Protein AF-A0A7C5LMY8-F1 (afdb_monomer_lite)

Sequence (89 aa):
LARKLAEWPRIVEIAARNHEPHRVAFYLYELAGEFHALWNKGNDNPALRFVQEGDPEASAAKIALPAAVAVVISAGLGILGVTPAEEMR

Radius of gyration: 14.81 Å; chains: 1; bounding box: 29×21×45 Å

Secondary structure (DSSP, 8-state):
-HHHHHTHHHHHHHHHHHT-THHHHHHHHHHHHHHHHHHHHHHH-GGG-SS-TT-HHHHHHHHHHHHHHHHHHHHHHHHTT-PPPS---

Foldseek 3Di:
DVVLLVCLVVQVVVCVVVVNLVSLVVSLVVLVVVVVVLCVVCVVPVLSHCDDVPDVPSNVVSVVVVVSNVVSNQVSCVVVVHHDDPDDD

pLDDT: mean 96.8, std 3.84, range [67.12, 98.81]

Structure (mmCIF, N/CA/C/O backbone):
data_AF-A0A7C5LMY8-F1
#
_entry.id   AF-A0A7C5LMY8-F1
#
loop_
_atom_site.group_PDB
_atom_site.id
_atom_site.type_symbol
_atom_site.label_atom_id
_atom_site.label_alt_id
_atom_site.label_comp_id
_atom_site.label_asym_id
_atom_site.label_entity_id
_atom_site.label_seq_id
_atom_site.pdbx_PDB_ins_code
_atom_site.Cartn_x
_atom_site.Cartn_y
_atom_site.Cartn_z
_atom_site.occupancy
_atom_site.B_iso_or_equiv
_atom_site.auth_seq_id
_atom_site.auth_comp_id
_atom_site.auth_asym_id
_atom_site.auth_atom_id
_atom_site.pdbx_PDB_model_num
ATOM 1 N N . LEU A 1 1 ? -9.432 4.544 -1.582 1.00 95.94 1 LEU A N 1
ATOM 2 C CA . LEU A 1 1 ? -8.618 3.370 -1.203 1.00 95.94 1 LEU A CA 1
ATOM 3 C C . LEU A 1 1 ? -9.022 2.059 -1.884 1.00 95.94 1 LEU A C 1
ATOM 5 O O . LEU A 1 1 ? -8.283 1.643 -2.758 1.00 95.94 1 LEU A O 1
ATOM 9 N N . ALA A 1 2 ? -10.158 1.410 -1.579 1.00 97.19 2 ALA A N 1
ATOM 10 C CA . ALA A 1 2 ? -10.510 0.128 -2.232 1.00 97.19 2 ALA A CA 1
ATOM 11 C C . ALA A 1 2 ? -10.597 0.230 -3.771 1.00 97.19 2 ALA A C 1
ATOM 13 O O . ALA A 1 2 ? -10.080 -0.618 -4.489 1.00 97.19 2 ALA A O 1
ATOM 14 N N . ARG A 1 3 ? -11.176 1.328 -4.277 1.00 97.94 3 ARG A N 1
ATOM 15 C CA . ARG A 1 3 ? -11.175 1.654 -5.711 1.00 97.94 3 ARG A CA 1
ATOM 16 C C . ARG A 1 3 ? -9.758 1.810 -6.270 1.00 97.94 3 ARG A C 1
ATOM 18 O O . ARG A 1 3 ? -9.470 1.229 -7.303 1.00 97.94 3 ARG A O 1
ATOM 25 N N . LYS A 1 4 ? -8.891 2.539 -5.556 1.00 98.19 4 LYS A N 1
ATOM 26 C CA . LYS A 1 4 ? -7.493 2.759 -5.940 1.00 98.19 4 LYS A CA 1
ATOM 27 C C . LYS A 1 4 ? -6.759 1.428 -6.080 1.00 98.19 4 LYS A C 1
ATOM 29 O O . LYS A 1 4 ? -6.201 1.162 -7.130 1.00 98.19 4 LYS A O 1
ATOM 34 N N . LEU A 1 5 ? -6.878 0.546 -5.082 1.00 98.50 5 LEU A N 1
ATOM 35 C CA . LEU A 1 5 ? -6.302 -0.805 -5.107 1.00 98.50 5 LEU A CA 1
ATOM 36 C C . LEU A 1 5 ? -6.725 -1.622 -6.335 1.00 98.50 5 LEU A C 1
ATOM 38 O O . LEU A 1 5 ? -5.904 -2.345 -6.893 1.00 98.50 5 LEU A O 1
ATOM 42 N N . ALA A 1 6 ? -7.978 -1.492 -6.778 1.00 98.38 6 ALA A N 1
ATOM 43 C CA . ALA A 1 6 ? -8.471 -2.198 -7.959 1.00 98.38 6 ALA A CA 1
ATOM 44 C C . ALA A 1 6 ? -7.811 -1.729 -9.273 1.00 98.38 6 ALA A C 1
ATOM 46 O O . ALA A 1 6 ? -7.845 -2.457 -10.262 1.00 98.38 6 ALA A O 1
ATOM 47 N N . GLU A 1 7 ? -7.177 -0.552 -9.296 1.00 98.31 7 GLU A N 1
ATOM 48 C CA . GLU A 1 7 ? -6.425 -0.049 -10.453 1.00 98.31 7 GLU A CA 1
ATOM 49 C C . GLU A 1 7 ? -5.065 -0.750 -10.613 1.00 98.31 7 GLU A C 1
ATOM 51 O O . GLU A 1 7 ? -4.513 -0.761 -11.715 1.00 98.31 7 GLU A O 1
ATOM 56 N N . TRP A 1 8 ? -4.526 -1.364 -9.549 1.00 98.62 8 TRP A N 1
ATOM 57 C CA . TRP A 1 8 ? -3.161 -1.903 -9.524 1.00 98.62 8 TRP A CA 1
ATOM 58 C C . TRP A 1 8 ? -2.816 -2.830 -10.704 1.00 98.62 8 TRP A C 1
ATOM 60 O O . TRP A 1 8 ? -1.815 -2.563 -11.375 1.00 98.62 8 TRP A O 1
ATOM 70 N N . PRO A 1 9 ? -3.624 -3.858 -11.048 1.00 98.44 9 PRO A N 1
ATOM 71 C CA . PRO A 1 9 ? -3.280 -4.762 -12.148 1.00 98.44 9 PRO A CA 1
ATOM 72 C C . PRO A 1 9 ? -3.137 -4.034 -13.491 1.00 98.44 9 PRO A C 1
ATOM 74 O O . PRO A 1 9 ? -2.226 -4.318 -14.268 1.00 98.44 9 PRO A O 1
ATOM 77 N N . ARG A 1 10 ? -4.007 -3.046 -13.740 1.00 98.44 10 ARG A N 1
ATOM 78 C CA . ARG A 1 10 ? -3.994 -2.220 -14.953 1.00 98.44 10 ARG A CA 1
ATOM 79 C C . ARG A 1 10 ? -2.733 -1.357 -15.021 1.00 98.44 10 ARG A C 1
ATOM 81 O O . ARG A 1 10 ? -2.140 -1.232 -16.090 1.00 98.44 10 ARG A O 1
ATOM 88 N N . ILE A 1 11 ? -2.321 -0.763 -13.899 1.00 98.56 11 ILE A N 1
ATOM 89 C CA . ILE A 1 11 ? -1.110 0.067 -13.835 1.00 98.56 11 ILE A CA 1
ATOM 90 C C . ILE A 1 11 ? 0.135 -0.762 -14.150 1.00 98.56 11 ILE A C 1
ATOM 92 O O . ILE A 1 11 ? 0.954 -0.323 -14.958 1.00 98.56 11 ILE A O 1
ATOM 96 N N . VAL A 1 12 ? 0.254 -1.964 -13.578 1.00 98.50 12 VAL A N 1
ATOM 97 C CA . VAL A 1 12 ? 1.376 -2.877 -13.860 1.00 98.50 12 VAL A CA 1
ATOM 98 C C . VAL A 1 12 ? 1.412 -3.259 -15.339 1.00 98.50 12 VAL A C 1
ATOM 100 O O . VAL A 1 12 ? 2.465 -3.176 -15.968 1.00 98.50 12 VAL A O 1
ATOM 103 N N . GLU A 1 13 ? 0.264 -3.619 -15.917 1.00 98.62 13 GLU A N 1
ATOM 104 C CA . GLU A 1 13 ? 0.145 -3.982 -17.333 1.00 98.62 13 GLU A CA 1
ATOM 105 C C . GLU A 1 13 ? 0.609 -2.846 -18.261 1.00 98.62 13 GLU A C 1
ATOM 107 O O . GLU A 1 13 ? 1.385 -3.080 -19.189 1.00 98.62 13 GLU A O 1
ATOM 112 N N . ILE A 1 14 ? 0.160 -1.612 -18.010 1.00 98.44 14 ILE A N 1
ATOM 113 C CA . ILE A 1 14 ? 0.527 -0.441 -18.819 1.00 98.44 14 ILE A CA 1
ATOM 114 C C . ILE A 1 14 ? 2.015 -0.111 -18.655 1.00 98.44 14 ILE A C 1
ATOM 116 O O . ILE A 1 14 ? 2.702 0.105 -19.653 1.00 98.44 14 ILE A O 1
ATOM 120 N N . ALA A 1 15 ? 2.523 -0.101 -17.418 1.00 98.50 15 ALA A N 1
ATOM 121 C CA . ALA A 1 15 ? 3.929 0.180 -17.137 1.00 98.50 15 ALA A CA 1
ATOM 122 C C . ALA A 1 15 ? 4.856 -0.822 -17.840 1.00 98.50 15 ALA A C 1
ATOM 124 O O . ALA A 1 15 ? 5.850 -0.421 -18.443 1.00 98.50 15 ALA A O 1
ATOM 125 N N . ALA A 1 16 ? 4.504 -2.111 -17.814 1.00 98.25 16 ALA A N 1
ATOM 126 C CA . ALA A 1 16 ? 5.269 -3.160 -18.475 1.00 98.25 16 ALA A CA 1
ATOM 127 C C . ALA A 1 16 ? 5.224 -3.035 -20.005 1.00 98.25 16 ALA A C 1
ATOM 129 O O . ALA A 1 16 ? 6.272 -3.060 -20.644 1.00 98.25 16 ALA A O 1
ATOM 130 N N . ARG A 1 17 ? 4.032 -2.861 -20.598 1.00 98.56 17 ARG A N 1
ATOM 131 C CA . ARG A 1 17 ? 3.866 -2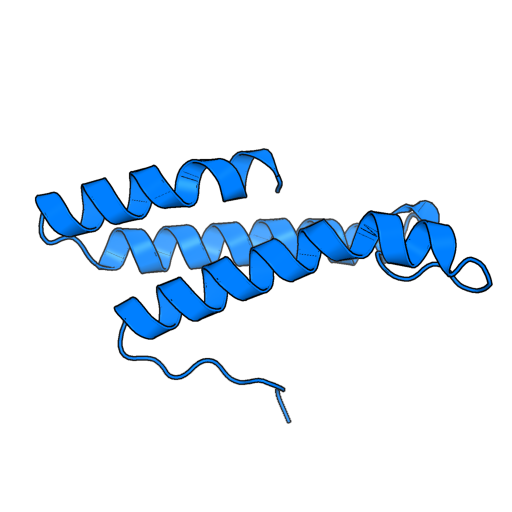.768 -22.063 1.00 98.56 17 ARG A CA 1
ATOM 132 C C . ARG A 1 17 ? 4.586 -1.579 -22.682 1.00 98.56 17 ARG A C 1
ATOM 134 O O . ARG A 1 17 ? 5.082 -1.691 -23.797 1.00 98.56 17 ARG A O 1
ATOM 141 N N . ASN A 1 18 ? 4.621 -0.456 -21.973 1.00 98.50 18 ASN A N 1
ATOM 142 C CA . ASN A 1 18 ? 5.216 0.775 -22.480 1.00 98.50 18 ASN A CA 1
ATOM 143 C C . ASN A 1 18 ? 6.669 0.973 -22.032 1.00 98.50 18 ASN A C 1
ATOM 145 O O . ASN A 1 18 ? 7.288 1.949 -22.439 1.00 98.50 18 ASN A O 1
ATOM 149 N N . HIS A 1 19 ? 7.213 0.082 -21.196 1.00 97.75 19 HIS A N 1
ATOM 150 C CA . HIS A 1 19 ? 8.525 0.253 -20.562 1.00 97.75 19 HIS A CA 1
ATOM 151 C C . HIS A 1 19 ? 8.620 1.538 -19.714 1.00 97.75 19 HIS A C 1
ATOM 153 O O . HIS A 1 19 ? 9.618 2.255 -19.725 1.00 97.75 19 HIS A O 1
ATOM 159 N N . GLU A 1 20 ? 7.568 1.821 -18.943 1.00 98.31 20 GLU A N 1
ATOM 160 C CA . GLU A 1 20 ? 7.391 3.047 -18.156 1.00 98.31 20 GLU A CA 1
ATOM 161 C C . GLU A 1 20 ? 7.325 2.742 -16.640 1.00 98.31 20 GLU A C 1
ATOM 163 O O . GLU A 1 20 ? 6.272 2.913 -16.016 1.00 98.31 20 GLU A O 1
ATOM 168 N N . PRO A 1 21 ? 8.429 2.303 -15.993 1.00 96.81 21 PRO A N 1
ATOM 169 C CA . PRO A 1 21 ? 8.429 1.900 -14.578 1.00 96.81 21 PRO A CA 1
ATOM 170 C C . PRO A 1 21 ? 8.053 3.038 -13.616 1.00 96.81 21 PRO A C 1
ATOM 172 O O . PRO A 1 21 ? 7.527 2.794 -12.532 1.00 96.81 21 PRO A O 1
ATOM 175 N N . HIS A 1 22 ? 8.239 4.295 -14.028 1.00 98.25 22 HIS A N 1
ATOM 176 C CA . HIS A 1 22 ? 7.831 5.469 -13.255 1.00 98.25 22 HIS A CA 1
ATOM 177 C C . HIS A 1 22 ? 6.325 5.485 -12.934 1.00 98.25 22 HIS A C 1
ATOM 179 O O . HIS A 1 22 ? 5.931 6.031 -11.907 1.00 98.25 22 HIS A O 1
ATOM 185 N N . ARG A 1 23 ? 5.471 4.851 -13.754 1.00 98.56 23 ARG A N 1
ATOM 186 C CA . ARG A 1 23 ? 4.029 4.739 -13.469 1.00 98.56 23 ARG A CA 1
ATOM 187 C C . ARG A 1 23 ? 3.747 3.942 -12.203 1.00 98.56 23 ARG A C 1
ATOM 189 O O . ARG A 1 23 ? 2.825 4.288 -11.471 1.00 98.56 23 ARG A O 1
ATOM 196 N N . VAL A 1 24 ? 4.545 2.905 -11.937 1.00 98.62 24 VAL A N 1
ATOM 197 C CA . VAL A 1 24 ? 4.461 2.141 -10.688 1.00 98.62 24 VAL A CA 1
ATOM 198 C C . VAL A 1 24 ? 4.811 3.059 -9.523 1.00 98.62 24 VAL A C 1
ATOM 200 O O . VAL A 1 24 ? 4.016 3.176 -8.599 1.00 98.62 24 VAL A O 1
ATOM 203 N N . ALA A 1 25 ? 5.931 3.782 -9.604 1.00 98.44 25 ALA A N 1
ATOM 204 C CA . ALA A 1 25 ? 6.352 4.707 -8.551 1.00 98.44 25 ALA A CA 1
ATOM 205 C C . ALA A 1 25 ? 5.289 5.779 -8.244 1.00 98.44 25 ALA A C 1
ATOM 207 O O . ALA A 1 25 ? 4.948 5.988 -7.080 1.00 98.44 25 ALA A O 1
ATOM 208 N N . PHE A 1 26 ? 4.711 6.409 -9.273 1.00 98.62 26 PHE A N 1
ATOM 209 C CA . PHE A 1 26 ? 3.648 7.401 -9.088 1.00 98.62 26 PHE A CA 1
ATOM 210 C C . PHE A 1 26 ? 2.387 6.802 -8.469 1.00 98.62 26 PHE A C 1
ATOM 212 O O . PHE A 1 26 ? 1.840 7.368 -7.526 1.00 98.62 26 PHE A O 1
ATOM 219 N N . TYR A 1 27 ? 1.954 5.631 -8.934 1.00 98.81 27 TYR A N 1
ATOM 220 C CA . TYR A 1 27 ? 0.794 4.964 -8.353 1.00 98.81 27 TYR A CA 1
ATOM 221 C C . TYR A 1 27 ? 1.018 4.589 -6.879 1.00 98.81 27 TYR A C 1
ATOM 223 O O . TYR A 1 27 ? 0.122 4.787 -6.059 1.00 98.81 27 TYR A O 1
ATOM 231 N N . LEU A 1 28 ? 2.206 4.085 -6.521 1.00 98.69 28 LEU A N 1
ATOM 232 C CA . LEU A 1 28 ? 2.540 3.771 -5.129 1.00 98.69 28 LEU A CA 1
ATOM 233 C C . LEU A 1 28 ? 2.523 5.019 -4.245 1.00 98.69 28 LEU A C 1
ATOM 235 O O . LEU A 1 28 ? 2.005 4.961 -3.131 1.00 98.69 28 LEU A O 1
ATOM 239 N N . TYR A 1 29 ? 3.044 6.140 -4.747 1.00 98.62 29 TYR A N 1
ATOM 240 C CA . TYR A 1 29 ? 3.010 7.421 -4.044 1.00 98.62 29 TYR A CA 1
ATOM 241 C C . TYR A 1 29 ? 1.568 7.862 -3.749 1.00 98.62 29 TYR A C 1
ATOM 243 O O . TYR A 1 29 ? 1.233 8.190 -2.610 1.00 98.62 29 TYR A O 1
ATOM 251 N N . GLU A 1 30 ? 0.687 7.798 -4.748 1.00 98.69 30 GLU A N 1
ATOM 252 C CA . GLU A 1 30 ? -0.731 8.129 -4.578 1.00 98.69 30 GLU A CA 1
ATOM 253 C C . GLU A 1 30 ? -1.449 7.164 -3.625 1.00 98.69 30 GLU A C 1
ATOM 255 O O . GLU A 1 30 ? -2.207 7.602 -2.758 1.00 98.69 30 GLU A O 1
ATOM 260 N N . LEU A 1 31 ? -1.202 5.854 -3.748 1.00 98.75 31 LEU A N 1
ATOM 261 C CA . LEU A 1 31 ? -1.796 4.837 -2.879 1.00 98.75 31 LEU A CA 1
ATOM 262 C C . LEU A 1 31 ? -1.393 5.047 -1.414 1.00 98.75 31 LEU A C 1
ATOM 264 O O . LEU A 1 31 ? -2.251 4.992 -0.529 1.00 98.75 31 LEU A O 1
ATOM 268 N N . ALA A 1 32 ? -0.110 5.315 -1.160 1.00 98.50 32 ALA A N 1
ATOM 269 C CA . ALA A 1 32 ? 0.398 5.631 0.169 1.00 98.50 32 ALA A CA 1
ATOM 270 C C . ALA A 1 32 ? -0.248 6.911 0.723 1.00 98.50 32 ALA A C 1
ATOM 272 O O . ALA A 1 32 ? -0.669 6.932 1.880 1.00 98.50 32 ALA A O 1
ATOM 273 N N . GLY A 1 33 ? -0.405 7.946 -0.110 1.00 98.62 33 GLY A N 1
ATOM 274 C CA . GLY A 1 33 ? -1.099 9.181 0.256 1.00 98.62 33 GLY A CA 1
ATOM 275 C C . GLY A 1 33 ? -2.568 8.959 0.634 1.00 98.62 33 GLY A C 1
ATOM 276 O O . GLY A 1 33 ? -3.012 9.417 1.687 1.00 98.62 33 GLY A O 1
ATOM 277 N N . GLU A 1 34 ? -3.325 8.207 -0.172 1.00 98.50 34 GLU A N 1
ATOM 278 C CA . GLU A 1 34 ? -4.720 7.861 0.139 1.00 98.50 34 GLU A CA 1
ATOM 279 C C . GLU A 1 34 ? -4.848 7.035 1.423 1.00 98.50 34 GLU A C 1
ATOM 281 O O . GLU A 1 34 ? -5.770 7.253 2.216 1.00 98.50 34 GLU A O 1
ATOM 286 N N . PHE A 1 35 ? -3.938 6.080 1.630 1.00 98.50 35 PHE A N 1
ATOM 287 C CA . PHE A 1 35 ? -3.906 5.278 2.845 1.00 98.50 35 PHE A CA 1
ATOM 288 C C . PHE A 1 35 ? -3.616 6.143 4.075 1.00 98.50 35 PHE A C 1
ATOM 290 O O . PHE A 1 35 ? -4.354 6.066 5.057 1.00 98.50 35 PHE A O 1
ATOM 297 N N . HIS A 1 36 ? -2.611 7.017 4.000 1.00 98.19 36 HIS A N 1
ATOM 298 C CA . HIS A 1 36 ? -2.265 7.941 5.077 1.00 98.19 36 HIS A CA 1
ATOM 299 C C . HIS A 1 36 ? -3.427 8.885 5.419 1.00 98.19 36 HIS A C 1
ATOM 301 O O . HIS A 1 36 ? -3.746 9.089 6.590 1.00 98.19 36 HIS A O 1
ATOM 307 N N . ALA A 1 37 ? -4.130 9.403 4.407 1.00 98.06 37 ALA A N 1
ATOM 308 C CA . ALA A 1 37 ? -5.311 10.231 4.620 1.00 98.06 37 ALA A CA 1
ATOM 309 C C . ALA A 1 37 ? -6.438 9.466 5.339 1.00 98.06 37 ALA A C 1
ATOM 311 O O . ALA A 1 37 ? -7.087 10.021 6.227 1.00 98.06 37 ALA A O 1
ATOM 312 N N . LEU A 1 38 ? -6.677 8.196 4.985 1.00 97.44 38 LEU A N 1
ATOM 313 C CA . LEU A 1 38 ? -7.659 7.355 5.677 1.00 97.44 38 LEU A CA 1
ATOM 314 C C . LEU A 1 38 ? -7.234 7.048 7.117 1.00 97.44 38 LEU A C 1
ATOM 316 O O . LEU A 1 38 ? -8.064 7.143 8.017 1.00 97.44 38 LEU A O 1
ATOM 320 N N . TRP A 1 39 ? -5.958 6.731 7.336 1.00 97.19 39 TRP A N 1
ATOM 321 C CA . TRP A 1 39 ? -5.398 6.510 8.667 1.00 97.19 39 TRP A CA 1
ATOM 322 C C . TRP A 1 39 ? -5.629 7.722 9.579 1.00 97.19 39 TRP A C 1
ATOM 324 O O . TRP A 1 39 ? -6.188 7.584 10.666 1.00 97.19 39 TRP A O 1
ATOM 334 N N . ASN A 1 40 ? -5.295 8.924 9.100 1.00 97.88 40 ASN A N 1
ATOM 335 C CA . ASN A 1 40 ? -5.417 10.155 9.882 1.00 97.88 40 ASN A CA 1
ATOM 336 C C . ASN A 1 40 ? -6.863 10.506 10.247 1.00 97.88 40 ASN A C 1
ATOM 338 O O . ASN A 1 40 ? -7.095 11.036 11.329 1.00 97.88 40 ASN A O 1
ATOM 342 N N . LYS A 1 41 ? -7.854 10.161 9.413 1.00 97.62 41 LYS A N 1
ATOM 343 C CA . LYS A 1 41 ? -9.277 10.345 9.763 1.00 97.62 41 LYS A CA 1
ATOM 344 C C . LYS A 1 41 ? -9.689 9.571 11.020 1.00 97.62 41 LYS A C 1
ATOM 346 O O . LYS A 1 41 ? -10.666 9.946 11.663 1.00 97.62 41 LYS A O 1
ATOM 351 N N . GLY A 1 42 ? -8.950 8.522 11.387 1.00 96.56 42 GLY A N 1
ATOM 352 C CA . GLY A 1 42 ? -9.122 7.797 12.646 1.00 96.56 42 GLY A CA 1
ATOM 353 C C . GLY A 1 42 ? -8.782 8.614 13.901 1.00 96.56 42 GLY A C 1
ATOM 354 O O . GLY A 1 42 ? -9.159 8.210 15.003 1.00 96.56 42 GLY A O 1
ATOM 355 N N . ASN A 1 43 ? -8.089 9.749 13.761 1.00 96.38 43 ASN A N 1
ATOM 356 C CA . ASN A 1 43 ? -7.826 10.672 14.867 1.00 96.38 43 ASN A CA 1
ATOM 357 C C . ASN A 1 43 ? -9.084 11.464 15.233 1.00 96.38 43 ASN A C 1
ATOM 359 O O . ASN A 1 43 ? -9.415 11.559 16.411 1.00 96.38 43 ASN A O 1
ATOM 363 N N . ASP A 1 44 ? -9.804 11.961 14.225 1.00 97.44 44 ASP A N 1
ATOM 364 C CA . ASP A 1 44 ? -11.024 12.753 14.415 1.00 97.44 44 ASP A CA 1
ATOM 365 C C . ASP A 1 44 ? -12.251 11.865 14.657 1.00 97.44 44 ASP A C 1
ATOM 367 O O . ASP A 1 44 ? -13.147 12.207 15.426 1.00 97.44 44 ASP A O 1
ATOM 371 N N . ASN A 1 45 ? -12.299 10.705 13.995 1.00 97.12 45 ASN A N 1
ATOM 372 C CA . ASN A 1 45 ? -13.378 9.737 14.122 1.00 97.12 45 ASN A CA 1
ATOM 373 C C . ASN A 1 45 ? -12.813 8.347 14.461 1.00 97.12 45 ASN A C 1
ATOM 375 O O . ASN A 1 45 ? -12.447 7.595 13.550 1.00 97.12 45 ASN A O 1
ATOM 379 N N . PRO A 1 46 ? -12.793 7.956 15.750 1.00 95.50 46 PRO A N 1
ATOM 380 C CA . PRO A 1 46 ? -12.284 6.656 16.190 1.00 95.50 46 PRO A CA 1
ATOM 381 C C . PRO A 1 46 ? -12.945 5.449 15.507 1.00 95.50 46 PRO A C 1
ATOM 383 O O . PRO A 1 46 ? -12.294 4.421 15.308 1.00 95.50 46 PRO A O 1
ATOM 386 N N . ALA A 1 47 ? -14.196 5.575 15.046 1.00 95.19 47 ALA A N 1
ATOM 387 C CA . ALA A 1 47 ? -14.878 4.510 14.308 1.00 95.19 47 ALA A CA 1
ATOM 388 C C . ALA A 1 47 ? -14.225 4.209 12.944 1.00 95.19 47 ALA A C 1
ATOM 390 O O . ALA A 1 47 ? -14.479 3.155 12.360 1.00 95.19 47 ALA A O 1
ATOM 391 N N . LEU A 1 48 ? -13.366 5.093 12.427 1.00 95.69 48 LEU A N 1
ATOM 392 C CA . LEU A 1 48 ? -12.591 4.870 11.203 1.00 95.69 48 LEU A CA 1
ATOM 393 C C . LEU A 1 48 ? -11.218 4.232 11.450 1.00 95.69 48 LEU A C 1
ATOM 395 O O . LEU A 1 48 ? -10.567 3.840 10.483 1.00 95.69 48 LEU A O 1
ATOM 399 N N . ARG A 1 49 ? -10.771 4.084 12.705 1.00 97.06 49 ARG A N 1
ATOM 400 C CA . ARG A 1 49 ? -9.515 3.381 13.006 1.00 97.06 49 ARG A CA 1
ATOM 401 C C . ARG A 1 49 ? -9.595 1.927 12.545 1.00 97.06 49 ARG A C 1
ATOM 403 O O . ARG A 1 49 ? -10.630 1.273 12.685 1.00 97.06 49 ARG A O 1
ATOM 410 N N . PHE A 1 50 ? -8.490 1.403 12.026 1.00 96.50 50 PHE A N 1
ATOM 411 C CA . PHE A 1 50 ? -8.419 -0.008 11.639 1.00 96.50 50 PHE A CA 1
ATOM 412 C C . PHE A 1 50 ? -8.461 -0.934 12.856 1.00 96.50 50 PHE A C 1
ATOM 414 O O . PHE A 1 50 ? -9.120 -1.965 12.809 1.00 96.50 50 PHE A O 1
ATOM 421 N N . VAL A 1 51 ? -7.821 -0.529 13.954 1.00 96.31 51 VAL A N 1
ATOM 422 C CA . VAL A 1 51 ? -7.917 -1.201 15.252 1.00 96.31 51 VAL A CA 1
ATOM 423 C C . VAL A 1 51 ? -9.012 -0.525 16.072 1.00 96.31 51 VAL A C 1
ATOM 425 O O . VAL A 1 51 ? -9.002 0.695 16.239 1.00 96.31 51 VAL A O 1
ATOM 428 N N . GLN A 1 52 ? -9.964 -1.316 16.553 1.00 96.38 52 GLN A N 1
ATOM 429 C CA . GLN A 1 52 ? -11.054 -0.894 17.425 1.00 96.38 52 GLN A CA 1
ATOM 430 C C . GLN A 1 52 ? -10.787 -1.422 18.837 1.00 96.38 52 GLN A C 1
ATOM 432 O O . GLN A 1 52 ? -10.725 -2.630 19.065 1.00 96.38 52 GLN A O 1
ATOM 437 N N . GLU A 1 53 ? -10.585 -0.510 19.785 1.00 93.44 53 GLU A N 1
ATOM 438 C CA . GLU A 1 53 ? -10.320 -0.865 21.180 1.00 93.44 53 GLU A CA 1
ATOM 439 C C . GLU A 1 53 ? -11.533 -1.577 21.786 1.00 93.44 53 GLU A C 1
ATOM 441 O O . GLU A 1 53 ? -12.651 -1.071 21.737 1.00 93.44 53 GLU A O 1
ATOM 446 N N . GLY A 1 54 ? -11.315 -2.772 22.339 1.00 95.88 54 GLY A N 1
ATOM 447 C CA . GLY A 1 54 ? -12.387 -3.588 22.913 1.00 95.88 54 GLY A CA 1
ATOM 448 C C . GLY A 1 54 ? -13.279 -4.307 21.893 1.00 95.88 54 GLY A C 1
ATOM 449 O O . GLY A 1 54 ? -14.180 -5.023 22.317 1.00 95.88 54 GLY A O 1
ATOM 450 N N . ASP A 1 55 ? -13.013 -4.181 20.586 1.00 96.94 55 ASP A N 1
ATOM 451 C CA . ASP A 1 55 ? -13.781 -4.846 19.523 1.00 96.94 55 ASP A CA 1
ATOM 452 C C . ASP A 1 55 ? -12.855 -5.548 18.497 1.00 96.94 55 ASP A C 1
ATOM 454 O O . ASP A 1 55 ? -12.505 -5.003 17.435 1.00 96.94 55 ASP A O 1
ATOM 458 N N . PRO A 1 56 ? -12.401 -6.777 18.812 1.00 95.25 56 PRO A N 1
ATOM 459 C CA . PRO A 1 56 ? -11.549 -7.561 17.923 1.00 95.25 56 PRO A CA 1
ATOM 460 C C . PRO A 1 56 ? -12.238 -7.961 16.613 1.00 95.25 56 PRO A C 1
ATOM 462 O O . PRO A 1 56 ? -11.565 -8.061 15.588 1.00 95.25 56 PRO A O 1
ATOM 465 N N . GLU A 1 57 ? -13.558 -8.167 16.618 1.00 96.38 57 GLU A N 1
ATOM 466 C CA . GLU A 1 57 ? -14.315 -8.558 15.423 1.00 96.38 57 GLU A CA 1
ATOM 467 C C . GLU A 1 57 ? -14.373 -7.407 14.415 1.00 96.38 57 GLU A C 1
ATOM 469 O O . GLU A 1 57 ? -14.065 -7.597 13.234 1.00 96.38 57 GLU A O 1
ATOM 474 N N . ALA A 1 58 ? -14.656 -6.185 14.877 1.00 95.25 58 ALA A N 1
ATOM 475 C CA . ALA A 1 58 ? -14.594 -5.004 14.024 1.00 95.25 58 ALA A CA 1
ATOM 476 C C . ALA A 1 58 ? -13.170 -4.733 13.518 1.00 95.25 58 ALA A C 1
ATOM 478 O O . ALA A 1 58 ? -12.997 -4.319 12.370 1.00 95.25 58 ALA A O 1
ATOM 479 N N . SER A 1 59 ? -12.147 -4.990 14.338 1.00 96.75 59 SER A N 1
ATOM 480 C CA . SER A 1 59 ? -10.744 -4.878 13.916 1.00 96.75 59 SER A CA 1
ATOM 481 C C . SER A 1 59 ? -10.406 -5.884 12.810 1.00 96.75 59 SER A C 1
ATOM 483 O O . SER A 1 59 ? -9.850 -5.513 11.774 1.00 96.75 59 SER A O 1
ATOM 485 N N . ALA A 1 60 ? -10.804 -7.147 12.984 1.00 95.12 60 ALA A N 1
ATOM 486 C CA . ALA A 1 60 ? -10.605 -8.206 11.999 1.00 95.12 60 ALA A CA 1
ATOM 487 C C . ALA A 1 60 ? -11.327 -7.902 10.677 1.00 95.12 60 ALA A C 1
ATOM 489 O O . ALA A 1 60 ? -10.758 -8.093 9.603 1.00 95.12 60 ALA A O 1
ATOM 490 N N . ALA A 1 61 ? -12.540 -7.348 10.731 1.00 94.56 61 ALA A N 1
ATOM 491 C CA . ALA A 1 61 ? -13.264 -6.929 9.532 1.0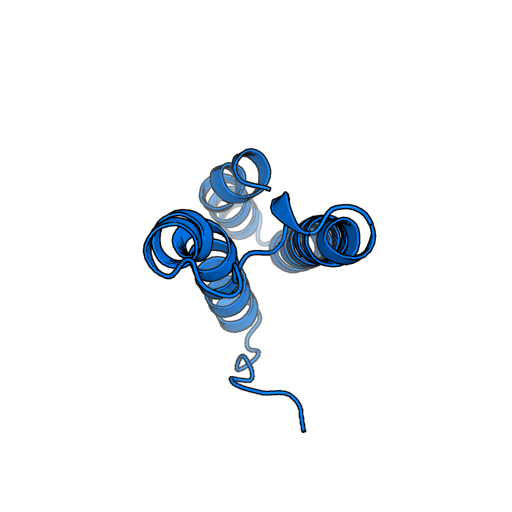0 94.56 61 ALA A CA 1
ATOM 492 C C . ALA A 1 61 ? -12.566 -5.774 8.785 1.00 94.56 61 ALA A C 1
ATOM 494 O O . ALA A 1 61 ? -12.646 -5.682 7.558 1.00 94.56 61 ALA A O 1
ATOM 495 N N . LYS A 1 62 ? -11.862 -4.890 9.504 1.00 95.56 62 LYS A N 1
ATOM 496 C CA . LYS A 1 62 ? -11.202 -3.705 8.930 1.00 95.56 62 LYS A CA 1
ATOM 497 C C . LYS A 1 62 ? -9.780 -3.964 8.435 1.00 95.56 62 LYS A C 1
ATOM 499 O O . LYS A 1 62 ? -9.314 -3.209 7.582 1.00 95.56 62 LYS A O 1
ATOM 504 N N . ILE A 1 63 ? -9.094 -5.005 8.917 1.00 95.62 63 ILE A N 1
ATOM 505 C CA . ILE A 1 63 ? -7.664 -5.230 8.631 1.00 95.62 63 ILE A CA 1
ATOM 506 C C . ILE A 1 63 ? -7.369 -5.662 7.189 1.00 95.62 63 ILE A C 1
ATOM 508 O O . ILE A 1 63 ? -6.262 -5.453 6.693 1.00 95.62 63 ILE A O 1
ATOM 512 N N . ALA A 1 64 ? -8.359 -6.203 6.477 1.00 95.44 64 ALA A N 1
ATOM 513 C CA . ALA A 1 64 ? -8.188 -6.628 5.088 1.00 95.44 64 ALA A CA 1
ATOM 514 C C . ALA A 1 64 ? -7.746 -5.473 4.170 1.00 95.44 64 ALA A C 1
ATOM 516 O O . ALA A 1 64 ? -6.938 -5.667 3.262 1.00 95.44 64 ALA A O 1
ATOM 517 N N . LEU A 1 65 ? -8.240 -4.255 4.422 1.00 97.00 65 LEU A N 1
ATOM 518 C CA . LEU A 1 65 ? -7.914 -3.084 3.611 1.00 97.00 65 LEU A CA 1
ATOM 519 C C . LEU A 1 65 ? -6.442 -2.635 3.750 1.00 97.00 65 LEU A C 1
ATOM 521 O O . LEU A 1 65 ? -5.777 -2.547 2.717 1.00 97.00 65 LEU A O 1
ATOM 525 N N . PRO A 1 66 ? -5.891 -2.375 4.957 1.00 97.69 66 PRO A N 1
ATOM 526 C CA . PRO A 1 66 ? -4.468 -2.072 5.115 1.00 97.69 66 PRO A CA 1
ATOM 527 C C . PRO A 1 66 ? -3.567 -3.234 4.680 1.00 97.69 66 PRO A C 1
ATOM 529 O O . PRO A 1 66 ? -2.516 -2.985 4.094 1.00 97.69 66 PRO A O 1
ATOM 532 N N . ALA A 1 67 ? -3.984 -4.490 4.877 1.00 97.38 67 ALA A N 1
ATOM 533 C CA . ALA A 1 67 ? -3.226 -5.644 4.392 1.00 97.38 67 ALA A CA 1
ATOM 534 C C . ALA A 1 67 ? -3.095 -5.643 2.857 1.00 97.38 67 ALA A C 1
ATOM 536 O O . ALA A 1 67 ? -2.005 -5.847 2.326 1.00 97.38 67 ALA A O 1
ATOM 537 N N . ALA A 1 68 ? -4.175 -5.339 2.130 1.00 98.25 68 ALA A N 1
ATOM 538 C CA . ALA A 1 68 ? -4.130 -5.216 0.674 1.00 98.25 68 ALA A CA 1
ATOM 539 C C . ALA A 1 68 ? -3.221 -4.062 0.207 1.00 98.25 68 ALA A C 1
ATOM 541 O O . ALA A 1 68 ? -2.503 -4.209 -0.782 1.00 98.25 68 ALA A O 1
ATOM 542 N N . VAL A 1 69 ? 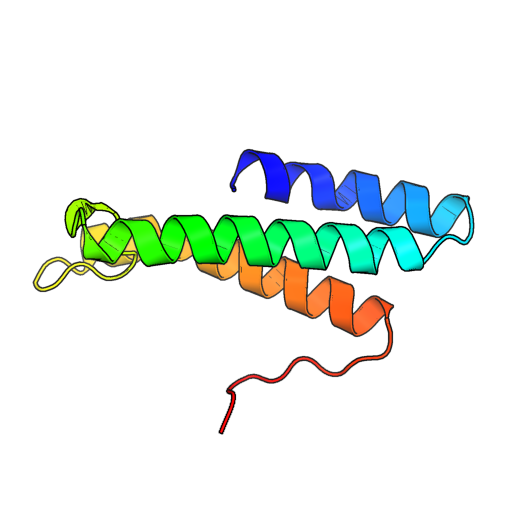-3.206 -2.936 0.931 1.00 98.50 69 VAL A N 1
ATOM 543 C CA . VAL A 1 69 ? -2.266 -1.830 0.670 1.00 98.50 69 VAL A CA 1
ATOM 544 C C . VAL A 1 69 ? -0.822 -2.289 0.843 1.00 98.50 69 VAL A C 1
ATOM 546 O O . VAL A 1 69 ? -0.012 -2.044 -0.049 1.00 98.50 69 VAL A O 1
ATOM 549 N N . ALA A 1 70 ? -0.510 -2.989 1.935 1.00 98.19 70 ALA A N 1
ATOM 550 C CA . ALA A 1 70 ? 0.829 -3.513 2.188 1.00 98.19 70 ALA A CA 1
ATOM 551 C C . ALA A 1 70 ? 1.293 -4.455 1.067 1.00 98.19 70 ALA A C 1
ATOM 553 O O . ALA A 1 70 ? 2.393 -4.287 0.549 1.00 98.19 70 ALA A O 1
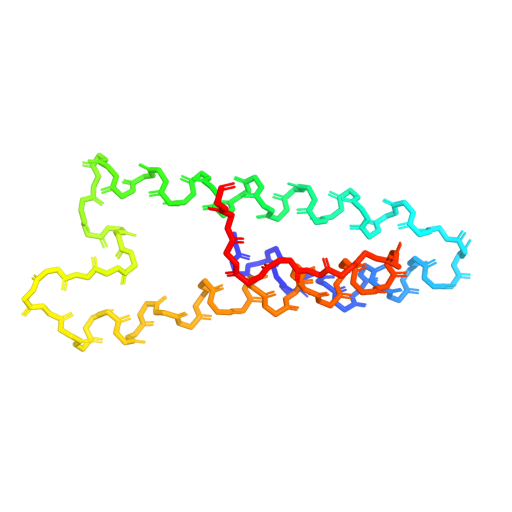ATOM 554 N N . VAL A 1 71 ? 0.437 -5.381 0.618 1.00 98.19 71 VAL A N 1
ATOM 555 C CA . VAL A 1 71 ? 0.751 -6.284 -0.504 1.00 98.19 71 VAL A CA 1
ATOM 556 C C . VAL A 1 71 ? 1.093 -5.503 -1.775 1.00 98.19 71 VAL A C 1
ATOM 558 O O . VAL A 1 71 ? 2.097 -5.797 -2.424 1.00 98.19 71 VAL A O 1
ATOM 561 N N . VAL A 1 72 ? 0.292 -4.495 -2.132 1.00 98.62 72 VAL A N 1
ATOM 562 C CA . VAL A 1 72 ? 0.512 -3.702 -3.351 1.00 98.62 72 VAL A CA 1
ATOM 563 C C . VAL A 1 72 ? 1.770 -2.839 -3.254 1.00 98.62 72 VAL A C 1
ATOM 565 O O . VAL A 1 72 ? 2.545 -2.801 -4.209 1.00 98.62 72 VAL A O 1
ATOM 568 N N . ILE A 1 73 ? 2.010 -2.185 -2.113 1.00 98.50 73 ILE A N 1
ATOM 569 C CA . ILE A 1 73 ? 3.228 -1.393 -1.893 1.00 98.50 73 ILE A CA 1
ATOM 570 C C . ILE A 1 73 ? 4.465 -2.286 -1.976 1.00 98.50 73 ILE A C 1
ATOM 572 O O . ILE A 1 73 ? 5.388 -1.968 -2.724 1.00 98.50 73 ILE A O 1
ATOM 576 N N . SER A 1 74 ? 4.465 -3.428 -1.287 1.00 98.31 74 SER A N 1
ATOM 577 C CA . SER A 1 74 ? 5.593 -4.360 -1.299 1.00 98.31 74 SER A CA 1
ATOM 578 C C . SER A 1 74 ? 5.869 -4.917 -2.695 1.00 98.31 74 SER A C 1
ATOM 580 O O . SER A 1 74 ? 7.018 -4.930 -3.136 1.00 98.31 74 SER A O 1
ATOM 582 N N . ALA A 1 75 ? 4.827 -5.318 -3.429 1.00 98.25 75 ALA A N 1
ATOM 583 C CA . ALA A 1 75 ? 4.972 -5.803 -4.799 1.00 98.25 75 ALA A CA 1
ATOM 584 C C . ALA A 1 75 ? 5.517 -4.716 -5.738 1.00 98.25 75 ALA A C 1
ATOM 586 O O . ALA A 1 75 ? 6.414 -4.978 -6.539 1.00 98.25 75 ALA A O 1
ATOM 587 N N . GLY A 1 76 ? 5.004 -3.487 -5.635 1.00 98.25 76 GLY A N 1
ATOM 588 C CA . GLY A 1 76 ? 5.458 -2.376 -6.463 1.00 98.2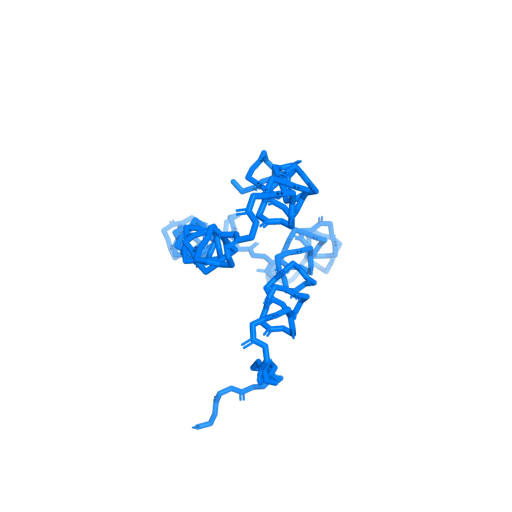5 76 GLY A CA 1
ATOM 589 C C . GLY A 1 76 ? 6.895 -1.946 -6.164 1.00 98.25 76 GLY A C 1
ATOM 590 O O . GLY A 1 76 ? 7.657 -1.709 -7.096 1.00 98.25 76 GLY A O 1
ATOM 591 N N . LEU A 1 77 ? 7.296 -1.898 -4.891 1.00 98.25 77 LEU A N 1
ATOM 592 C CA . LEU A 1 77 ? 8.687 -1.646 -4.507 1.00 98.25 77 LEU A CA 1
ATOM 593 C C . LEU A 1 77 ? 9.620 -2.746 -5.035 1.00 98.25 77 LEU A C 1
ATOM 595 O O . LEU A 1 77 ? 10.661 -2.428 -5.607 1.00 98.25 77 LEU A O 1
ATOM 599 N N . GLY A 1 78 ? 9.203 -4.015 -4.959 1.00 98.00 78 GLY A N 1
ATOM 600 C CA . GLY A 1 78 ? 9.943 -5.134 -5.545 1.00 98.00 78 GLY A CA 1
ATOM 601 C C . GLY A 1 78 ? 10.148 -4.996 -7.059 1.00 98.00 78 GLY A C 1
ATOM 602 O O . GLY A 1 78 ? 11.252 -5.225 -7.548 1.00 98.00 78 GLY A O 1
ATOM 603 N N . ILE A 1 79 ? 9.131 -4.537 -7.801 1.00 97.25 79 ILE A N 1
ATOM 604 C CA . ILE A 1 79 ? 9.253 -4.218 -9.240 1.00 97.25 79 ILE A CA 1
ATOM 605 C C . ILE A 1 79 ? 10.292 -3.112 -9.486 1.00 97.25 79 ILE A C 1
ATOM 607 O O . ILE A 1 79 ? 11.010 -3.151 -10.483 1.00 97.25 79 ILE A O 1
ATOM 611 N N . LEU A 1 80 ? 10.389 -2.135 -8.582 1.00 97.44 80 LEU A N 1
ATOM 612 C CA . LEU A 1 80 ? 11.344 -1.025 -8.661 1.00 97.44 80 LEU A CA 1
ATOM 613 C C . LEU A 1 80 ? 12.749 -1.388 -8.145 1.00 97.44 80 LEU A C 1
ATOM 615 O O . LEU A 1 80 ? 13.619 -0.521 -8.103 1.00 97.44 80 LEU A O 1
ATOM 619 N N . GLY A 1 81 ? 12.985 -2.644 -7.752 1.00 97.38 81 GLY A N 1
ATOM 620 C CA . GLY A 1 81 ? 14.269 -3.094 -7.209 1.00 97.38 81 GLY A CA 1
ATOM 621 C C . GLY A 1 81 ? 14.543 -2.611 -5.783 1.00 97.38 81 GLY A C 1
ATOM 622 O O . GLY A 1 81 ? 15.695 -2.587 -5.356 1.00 97.38 81 GLY A O 1
ATOM 623 N N . VAL A 1 82 ? 13.503 -2.218 -5.046 1.00 97.44 82 VAL A N 1
ATOM 624 C CA . VAL A 1 82 ? 13.594 -1.766 -3.656 1.00 97.44 82 VAL A CA 1
ATOM 625 C C . VAL A 1 82 ? 13.055 -2.858 -2.741 1.00 97.44 82 VAL A C 1
ATOM 627 O O . VAL A 1 82 ? 11.901 -3.262 -2.864 1.00 97.44 82 VAL A O 1
ATOM 630 N N . THR A 1 83 ? 13.870 -3.311 -1.789 1.00 96.50 83 THR A N 1
ATOM 631 C CA . THR A 1 83 ? 13.412 -4.220 -0.732 1.00 96.50 83 THR A CA 1
ATOM 632 C C . THR A 1 83 ? 12.474 -3.462 0.216 1.00 96.50 83 THR A C 1
ATOM 634 O O . THR A 1 83 ? 12.919 -2.495 0.840 1.00 96.50 83 THR A O 1
ATOM 637 N N . PRO A 1 84 ? 11.195 -3.860 0.344 1.00 94.81 84 PRO A N 1
ATOM 638 C CA . PRO A 1 84 ? 10.275 -3.230 1.287 1.00 94.81 84 PRO A CA 1
ATOM 639 C C . PRO A 1 84 ? 10.747 -3.451 2.727 1.00 94.81 84 PRO A C 1
ATOM 641 O O . PRO A 1 84 ? 11.127 -4.564 3.087 1.00 94.81 84 PRO A O 1
ATOM 644 N N . ALA A 1 85 ? 10.704 -2.408 3.555 1.00 94.31 85 ALA A N 1
ATOM 645 C CA . ALA A 1 85 ? 10.953 -2.546 4.986 1.00 94.31 85 ALA A CA 1
ATOM 646 C C . ALA A 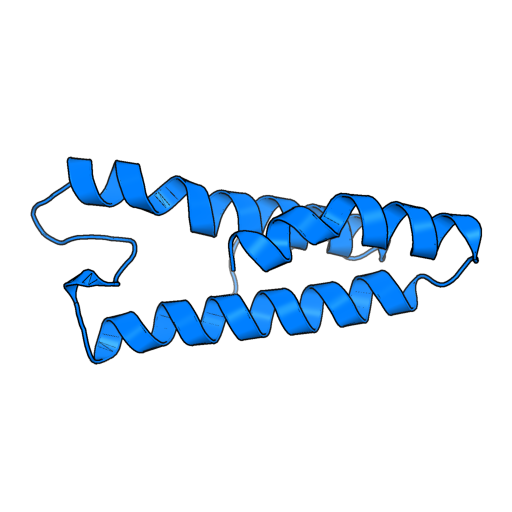1 85 ? 9.717 -3.128 5.690 1.00 94.31 85 ALA A C 1
ATOM 648 O O . ALA A 1 85 ? 8.594 -2.707 5.411 1.00 94.31 85 ALA A O 1
ATOM 649 N N . GLU A 1 86 ? 9.926 -4.061 6.620 1.00 91.94 86 GLU A N 1
ATOM 650 C CA . GLU A 1 86 ? 8.848 -4.593 7.469 1.00 91.94 86 GLU A CA 1
ATOM 651 C C . GLU A 1 86 ? 8.488 -3.623 8.607 1.00 91.94 86 GLU A C 1
ATOM 653 O O . GLU A 1 86 ? 7.326 -3.522 8.995 1.00 91.94 86 GLU A O 1
ATOM 658 N N . GLU A 1 87 ? 9.466 -2.853 9.093 1.00 91.56 87 GLU A N 1
ATOM 659 C CA . GLU A 1 87 ? 9.282 -1.784 10.077 1.00 91.56 87 GLU A CA 1
ATOM 660 C C . GLU A 1 87 ? 10.278 -0.637 9.835 1.00 91.56 87 GLU A C 1
ATOM 662 O O . GLU A 1 87 ? 11.386 -0.859 9.343 1.00 91.56 87 GLU A O 1
ATOM 667 N N . MET A 1 88 ? 9.894 0.597 10.182 1.00 82.25 88 MET A N 1
ATOM 668 C CA . MET A 1 88 ? 10.797 1.756 10.172 1.00 82.25 88 MET A CA 1
ATOM 669 C C . MET A 1 88 ? 11.273 2.025 11.604 1.00 82.25 88 MET A C 1
ATOM 671 O O . MET A 1 88 ? 10.446 2.322 12.467 1.00 82.25 88 MET A O 1
ATOM 675 N N . ARG A 1 89 ? 12.582 1.889 11.849 1.00 67.12 89 ARG A N 1
ATOM 676 C CA . ARG A 1 89 ? 13.252 2.222 13.118 1.00 67.12 89 ARG A CA 1
ATOM 677 C C . ARG A 1 89 ? 13.999 3.542 13.021 1.00 67.12 89 ARG A C 1
ATOM 679 O O . ARG A 1 89 ? 14.552 3.807 11.930 1.00 67.12 89 ARG A O 1
#